Protein AF-A0A538MDY8-F1 (afdb_monomer_lite)

Radius of gyration: 23.24 Å; chains: 1; bounding box: 49×54×71 Å

Sequence (177 aa):
MPALTGRHRKPFPSECLQRSHRRSAGLGSPQTMGGEPVHRELTPHELHVLDLLAQGADGGTIAAKLGLTEKIVHADVQSIMQKLGVHSRLEAAAHHIRSDEDLGLRTALRQLSPRDREALLRWLLAGEEDREDIASQALKRREGRDALAEHIATLTTHPEQRERFTRILREIDDESP

Structure (mmCIF, N/CA/C/O backbone):
data_AF-A0A538MDY8-F1
#
_entry.id   AF-A0A538MDY8-F1
#
loop_
_atom_site.group_PDB
_atom_site.id
_atom_site.type_symbol
_atom_site.label_atom_id
_atom_site.label_alt_id
_atom_site.label_comp_id
_atom_site.label_asym_id
_atom_site.label_entity_id
_atom_site.label_seq_id
_atom_site.pdbx_PDB_ins_code
_atom_site.Cartn_x
_atom_site.Cartn_y
_atom_site.Cartn_z
_atom_site.occupancy
_atom_site.B_iso_or_equiv
_atom_site.auth_seq_id
_atom_site.auth_comp_id
_atom_site.auth_asym_id
_atom_site.auth_atom_id
_atom_site.pdbx_PDB_model_num
ATOM 1 N N . MET A 1 1 ? -7.453 29.944 39.277 1.00 33.47 1 MET A N 1
ATOM 2 C CA . MET A 1 1 ? -6.919 28.715 39.910 1.00 33.47 1 MET A CA 1
ATOM 3 C C . MET A 1 1 ? -8.104 27.991 40.552 1.00 33.47 1 MET A C 1
ATOM 5 O O . MET A 1 1 ? -8.944 28.691 41.097 1.00 33.47 1 MET A O 1
ATOM 9 N N . PRO A 1 2 ? -8.253 26.668 40.385 1.00 50.34 2 PRO A N 1
ATOM 10 C CA . PRO A 1 2 ? -9.052 26.030 39.322 1.00 50.34 2 PRO A CA 1
ATOM 11 C C . PRO A 1 2 ? -10.306 25.300 39.853 1.00 50.34 2 PRO A C 1
ATOM 13 O O . PRO A 1 2 ? -10.360 25.012 41.039 1.00 50.34 2 PRO A O 1
ATOM 16 N N . ALA A 1 3 ? -11.257 24.932 38.977 1.00 33.09 3 ALA A N 1
ATOM 17 C CA . ALA A 1 3 ? -11.963 23.637 39.044 1.00 33.09 3 ALA A CA 1
ATOM 18 C C . ALA A 1 3 ? -12.967 23.433 37.886 1.00 33.09 3 ALA A C 1
ATOM 20 O O . ALA A 1 3 ? -14.023 24.052 37.833 1.00 33.09 3 ALA A O 1
ATOM 21 N N . LEU A 1 4 ? -12.616 22.480 37.017 1.00 36.31 4 LEU A N 1
ATOM 22 C CA . LEU A 1 4 ? -13.476 21.383 36.551 1.00 36.31 4 LEU A CA 1
ATOM 23 C C . LEU A 1 4 ? -14.793 21.753 35.847 1.00 36.31 4 LEU A C 1
ATOM 25 O O . LEU A 1 4 ? -15.884 21.670 36.408 1.00 36.31 4 LEU A O 1
ATOM 29 N N . THR A 1 5 ? -14.696 21.998 34.541 1.00 43.19 5 THR A N 1
ATOM 30 C CA . THR A 1 5 ? -15.817 21.782 33.624 1.00 43.19 5 THR A CA 1
ATOM 31 C C . THR A 1 5 ? -16.163 20.294 33.588 1.00 43.19 5 THR A C 1
ATOM 33 O O . THR A 1 5 ? -15.455 19.462 33.019 1.00 43.19 5 THR A O 1
ATOM 36 N N . GLY A 1 6 ? -17.283 19.961 34.227 1.00 38.22 6 GLY A N 1
ATOM 37 C CA . GLY A 1 6 ? -17.896 18.646 34.167 1.00 38.22 6 GLY A CA 1
ATOM 38 C C . GLY A 1 6 ? -18.268 18.290 32.733 1.00 38.22 6 GLY A C 1
ATOM 39 O O . GLY A 1 6 ? -19.143 18.907 32.128 1.00 38.22 6 GLY A O 1
ATOM 40 N N . ARG A 1 7 ? -17.635 17.247 32.196 1.00 44.28 7 ARG A N 1
ATOM 41 C CA . ARG A 1 7 ? -18.121 16.563 31.000 1.00 44.28 7 ARG A CA 1
ATOM 42 C C . ARG A 1 7 ? -18.873 15.316 31.440 1.00 44.28 7 ARG A C 1
ATOM 44 O O . ARG A 1 7 ? -18.346 14.213 31.496 1.00 44.28 7 ARG A O 1
ATOM 51 N N . HIS A 1 8 ? -20.129 15.538 31.797 1.00 45.41 8 HIS A N 1
ATOM 52 C CA . HIS A 1 8 ? -21.098 14.489 32.059 1.00 45.41 8 HIS A CA 1
ATOM 53 C C . HIS A 1 8 ? -21.450 13.811 30.723 1.00 45.41 8 HIS A C 1
ATOM 55 O O . HIS A 1 8 ? -22.174 14.376 29.902 1.00 45.41 8 HIS A O 1
ATOM 61 N N . ARG A 1 9 ? -20.928 12.605 30.471 1.00 43.97 9 ARG A N 1
ATOM 62 C CA . ARG A 1 9 ? -21.451 11.711 29.427 1.00 43.97 9 ARG A CA 1
ATOM 63 C C . ARG A 1 9 ? -21.821 10.369 30.051 1.00 43.97 9 ARG A C 1
ATOM 65 O O . ARG A 1 9 ? -20.968 9.529 30.281 1.00 43.97 9 ARG A O 1
ATOM 72 N N . LYS A 1 10 ? -23.119 10.311 30.363 1.00 38.19 10 LYS A N 1
ATOM 73 C CA . LYS A 1 10 ? -24.081 9.209 30.532 1.00 38.19 10 LYS A CA 1
ATOM 74 C C . LYS A 1 10 ? -23.543 7.787 30.807 1.00 38.19 10 LYS A C 1
ATOM 76 O O . LYS A 1 10 ? -22.660 7.325 30.092 1.00 38.19 10 LYS A O 1
ATOM 81 N N . PRO A 1 11 ? -24.164 7.044 31.746 1.00 38.31 11 PRO A N 1
ATOM 82 C CA . PRO A 1 11 ? -23.883 5.623 31.930 1.00 38.31 11 PRO A CA 1
ATOM 83 C C . PRO A 1 11 ? -24.252 4.861 30.650 1.00 38.31 11 PRO A C 1
ATOM 85 O O . PRO A 1 11 ? -25.361 5.009 30.134 1.00 38.31 11 PRO A O 1
ATOM 88 N N . PHE A 1 12 ? -23.309 4.085 30.113 1.00 33.44 12 PHE A N 1
ATOM 89 C CA . PHE A 1 12 ? -23.587 3.175 29.005 1.00 33.44 12 PHE A CA 1
ATOM 90 C C . PHE A 1 12 ? -24.539 2.071 29.493 1.00 33.44 12 PHE A C 1
ATOM 92 O O . PHE A 1 12 ? -24.282 1.485 30.548 1.00 33.44 12 PHE A O 1
ATOM 99 N N . PRO A 1 13 ? -25.637 1.795 28.769 1.00 41.75 13 PRO A N 1
ATOM 100 C CA . PRO A 1 13 ? -26.565 0.740 29.135 1.00 41.75 13 PRO A CA 1
ATOM 101 C C . PRO A 1 13 ? -25.887 -0.629 29.016 1.00 41.75 13 PRO A C 1
ATOM 103 O O . PRO A 1 13 ? -25.098 -0.893 28.111 1.00 41.75 13 PRO A O 1
ATOM 106 N N . SER A 1 14 ? -26.222 -1.489 29.969 1.00 41.28 14 SER A N 1
ATOM 107 C CA . SER A 1 14 ? -25.725 -2.838 30.251 1.00 41.28 14 SER A CA 1
ATOM 108 C C . SER A 1 14 ? -26.124 -3.908 29.222 1.00 41.28 14 SER A C 1
ATOM 110 O O . SER A 1 14 ? -26.197 -5.093 29.542 1.00 41.28 14 SER A O 1
ATOM 112 N N . GLU A 1 15 ? -26.336 -3.522 27.967 1.00 40.59 15 GLU A N 1
ATOM 113 C CA . GLU A 1 15 ? -26.609 -4.452 26.876 1.00 40.59 15 GLU A CA 1
ATOM 114 C C . GLU A 1 15 ? -25.278 -4.811 26.206 1.00 40.59 15 GLU A C 1
ATOM 116 O O . GLU A 1 15 ? -24.852 -4.232 25.207 1.00 40.59 15 GLU A O 1
ATOM 121 N N . CYS A 1 16 ? -24.557 -5.734 26.851 1.00 43.41 16 CYS A N 1
ATOM 122 C CA . CYS A 1 16 ? -23.407 -6.427 26.290 1.00 43.41 16 CYS A CA 1
ATOM 123 C C . CYS A 1 16 ? -23.832 -7.085 24.976 1.00 43.41 16 CYS A C 1
ATOM 125 O O . CYS A 1 16 ? -24.333 -8.206 24.998 1.00 43.41 16 CYS A O 1
ATOM 127 N N . LEU A 1 17 ? -23.655 -6.373 23.858 1.00 47.94 17 LEU A N 1
ATOM 128 C CA . LEU A 1 17 ? -24.015 -6.825 22.522 1.00 47.94 17 LEU A CA 1
ATOM 129 C C . LEU A 1 17 ? -23.367 -8.186 22.262 1.00 47.94 17 LEU A C 1
ATOM 131 O O . LEU A 1 17 ? -22.178 -8.312 21.964 1.00 47.94 17 LEU A O 1
ATOM 135 N N . GLN A 1 18 ? -24.192 -9.219 22.409 1.00 52.25 18 GLN A N 1
ATOM 136 C CA . GLN A 1 18 ? -23.969 -10.548 21.894 1.00 52.25 18 GLN A CA 1
ATOM 137 C C . GLN A 1 18 ? -23.584 -10.447 20.417 1.00 52.25 18 GLN A C 1
ATOM 139 O O . GLN A 1 18 ? -24.455 -10.239 19.574 1.00 52.25 18 GLN A O 1
ATOM 144 N N . ARG A 1 19 ? -22.309 -10.680 20.082 1.00 47.53 19 ARG A N 1
ATOM 145 C CA . ARG A 1 19 ? -21.957 -11.406 18.853 1.00 47.53 19 ARG A CA 1
ATOM 146 C C . ARG A 1 19 ? -20.498 -11.846 18.787 1.00 47.53 19 ARG A C 1
ATOM 148 O O . ARG A 1 19 ? -19.594 -11.088 18.476 1.00 47.53 19 ARG A O 1
ATOM 155 N N . SER A 1 20 ? -20.336 -13.148 19.010 1.00 42.22 20 SER A N 1
ATOM 156 C CA . SER A 1 20 ? -19.559 -14.045 18.152 1.00 42.22 20 SER A CA 1
ATOM 157 C C . SER A 1 20 ? -18.132 -13.620 17.804 1.00 42.22 20 SER A C 1
ATOM 159 O O . SER A 1 20 ? -17.771 -13.563 16.631 1.00 42.22 20 SER A O 1
ATOM 161 N N . HIS A 1 21 ? -17.266 -13.520 18.813 1.00 43.84 21 HIS A N 1
ATOM 162 C CA . HIS A 1 21 ? -15.885 -13.956 18.622 1.00 43.84 21 HIS A CA 1
ATOM 163 C C . HIS A 1 21 ? -15.931 -15.442 18.242 1.00 43.84 21 HIS A C 1
ATOM 165 O O . HIS A 1 21 ? -15.981 -16.319 19.110 1.00 43.84 21 HIS A O 1
ATOM 171 N N . ARG A 1 22 ? -15.998 -15.744 16.937 1.00 48.53 22 ARG A N 1
ATOM 172 C CA . ARG A 1 22 ? -15.661 -17.079 16.448 1.00 48.53 22 ARG A CA 1
ATOM 173 C C . ARG A 1 22 ? -14.237 -17.341 16.916 1.00 48.53 22 ARG A C 1
ATOM 175 O O . ARG A 1 22 ? -13.272 -16.793 16.402 1.00 48.53 22 ARG A O 1
ATOM 182 N N . ARG A 1 23 ? -14.167 -18.159 17.956 1.00 50.44 23 ARG A N 1
ATOM 183 C CA . ARG A 1 23 ? -12.999 -18.865 18.442 1.00 50.44 23 ARG A CA 1
ATOM 184 C C . ARG A 1 23 ? -12.461 -19.702 17.284 1.00 50.44 23 ARG A C 1
ATOM 186 O O . ARG A 1 23 ? -12.903 -20.829 17.093 1.00 50.44 23 ARG A O 1
ATOM 193 N N . SER A 1 24 ? -11.536 -19.151 16.512 1.00 48.72 24 SER A N 1
ATOM 194 C CA . SER A 1 24 ? -10.657 -19.955 15.669 1.00 48.72 24 SER A CA 1
ATOM 195 C C . SER A 1 24 ? -9.493 -20.392 16.546 1.00 48.72 24 SER A C 1
ATOM 197 O O . SER A 1 24 ? -8.469 -19.727 16.648 1.00 48.72 24 SER A O 1
ATOM 199 N N . ALA A 1 25 ? -9.718 -21.482 17.273 1.00 44.03 25 ALA A N 1
ATOM 200 C CA . ALA A 1 25 ? -8.635 -22.303 17.768 1.00 44.03 25 ALA A CA 1
ATOM 201 C C . ALA A 1 25 ? -8.037 -23.067 16.579 1.00 44.03 25 ALA A C 1
ATOM 203 O O . ALA A 1 25 ? -8.795 -23.646 15.802 1.00 44.03 25 ALA A O 1
ATOM 204 N N . GLY A 1 26 ? -6.707 -23.135 16.503 1.00 38.19 26 GLY A N 1
ATOM 205 C CA . GLY A 1 26 ? -6.039 -24.297 15.923 1.00 38.19 26 GLY A CA 1
ATOM 206 C C . GLY A 1 26 ? -4.862 -24.020 14.990 1.00 38.19 26 GLY A C 1
ATOM 207 O O . GLY A 1 26 ? -5.067 -23.822 13.804 1.00 38.19 26 GLY A O 1
ATOM 208 N N . LEU A 1 27 ? -3.659 -24.212 15.547 1.00 41.41 27 LEU A N 1
ATOM 209 C CA . LEU A 1 27 ? -2.512 -24.903 14.929 1.00 41.41 27 LEU A CA 1
ATOM 210 C C . LEU A 1 27 ? -1.608 -24.120 13.949 1.00 41.41 27 LEU A C 1
ATOM 212 O O . LEU A 1 27 ? -1.787 -24.150 12.744 1.00 41.41 27 LEU A O 1
ATOM 216 N N . GLY A 1 28 ? -0.553 -23.531 14.525 1.00 39.47 28 GLY A N 1
ATOM 217 C CA . GLY A 1 28 ? 0.858 -23.819 14.219 1.00 39.47 28 GLY A CA 1
ATOM 218 C C . GLY A 1 28 ? 1.395 -23.670 12.793 1.00 39.47 28 GLY A C 1
ATOM 219 O O . GLY A 1 28 ? 1.125 -24.508 11.943 1.00 39.47 28 GLY A O 1
ATOM 220 N N . SER A 1 29 ? 2.349 -22.745 12.627 1.00 35.59 29 SER A N 1
ATOM 221 C CA . SER A 1 29 ? 3.682 -22.999 12.040 1.00 35.59 29 SER A CA 1
ATOM 222 C C . SER A 1 29 ? 4.580 -21.755 12.172 1.00 35.59 29 SER A C 1
ATOM 224 O O . SER A 1 29 ? 4.088 -20.647 11.984 1.00 35.59 29 SER A O 1
ATOM 226 N N . PRO A 1 30 ? 5.883 -21.890 12.493 1.00 55.00 30 PRO A N 1
ATOM 227 C CA . PRO A 1 30 ? 6.818 -20.771 12.516 1.00 55.00 30 PRO A CA 1
ATOM 228 C C . PRO A 1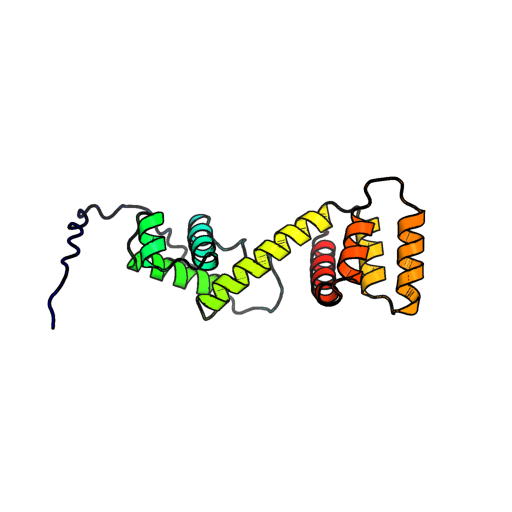 30 ? 7.567 -20.702 11.182 1.00 55.00 30 PRO A C 1
ATOM 230 O O . PRO A 1 30 ? 8.688 -21.191 11.129 1.00 55.00 30 PRO A O 1
ATOM 233 N N . GLN A 1 31 ? 6.981 -20.210 10.083 1.00 38.47 31 GLN A N 1
ATOM 234 C CA . GLN A 1 31 ? 7.664 -20.303 8.781 1.00 38.47 31 GLN A CA 1
ATOM 235 C C . GLN A 1 31 ? 7.435 -19.111 7.836 1.00 38.47 31 GLN A C 1
ATOM 237 O O . GLN A 1 31 ? 6.338 -18.886 7.348 1.00 38.47 31 GLN A O 1
ATOM 242 N N . THR A 1 32 ? 8.571 -18.466 7.535 1.00 32.53 32 THR A N 1
ATOM 243 C CA . THR A 1 32 ? 9.014 -18.023 6.200 1.00 32.53 32 THR A CA 1
ATOM 244 C C . THR A 1 32 ? 8.704 -16.588 5.764 1.00 32.53 32 THR A C 1
ATOM 246 O O . THR A 1 32 ? 7.582 -16.207 5.464 1.00 32.53 32 THR A O 1
ATOM 249 N N . MET A 1 33 ? 9.793 -15.817 5.642 1.00 42.28 33 MET A N 1
ATOM 250 C CA . MET A 1 33 ? 9.921 -14.634 4.790 1.00 42.28 33 MET A CA 1
ATOM 251 C C . MET A 1 33 ? 9.425 -14.940 3.368 1.00 42.28 33 MET A C 1
ATOM 253 O O . MET A 1 33 ? 10.120 -15.603 2.603 1.00 42.28 33 MET A O 1
ATOM 257 N N . GLY A 1 34 ? 8.258 -14.425 3.004 1.00 35.47 34 GLY A N 1
ATOM 258 C CA . GLY A 1 34 ? 7.735 -14.443 1.640 1.00 35.47 34 GLY A CA 1
ATOM 259 C C . GLY A 1 34 ? 6.457 -13.618 1.600 1.00 35.47 34 GLY A C 1
ATOM 260 O O . GLY A 1 34 ? 5.550 -13.871 2.383 1.00 35.47 34 GLY A O 1
ATOM 261 N N . GLY A 1 35 ? 6.428 -12.572 0.775 1.00 39.31 35 GLY A N 1
ATOM 262 C CA . GLY A 1 35 ? 5.306 -11.641 0.675 1.00 39.31 35 GLY A CA 1
ATOM 263 C C . GLY A 1 35 ? 4.053 -12.319 0.132 1.00 39.31 35 GLY A C 1
ATOM 264 O O . GLY A 1 35 ? 3.865 -12.397 -1.074 1.00 39.31 35 GLY A O 1
ATOM 265 N N . GLU A 1 36 ? 3.192 -12.793 1.025 1.00 46.03 36 GLU A N 1
ATOM 266 C CA . GLU A 1 36 ? 1.825 -13.194 0.696 1.00 46.03 36 GLU A CA 1
ATOM 267 C C . GLU A 1 36 ? 0.896 -11.977 0.894 1.00 46.03 36 GLU A C 1
ATOM 269 O O . GLU A 1 36 ? 1.185 -11.133 1.749 1.00 46.03 36 GLU A O 1
ATOM 274 N N . PRO A 1 37 ? -0.198 -11.801 0.120 1.00 51.19 37 PRO A N 1
ATOM 275 C CA . PRO A 1 37 ? -1.070 -10.637 0.253 1.00 51.19 37 PRO A CA 1
ATOM 276 C C . PRO A 1 37 ? -1.680 -10.564 1.659 1.00 51.19 37 PRO A C 1
ATOM 278 O O . PRO A 1 37 ? -2.668 -11.227 1.982 1.00 51.19 37 PRO A O 1
ATOM 281 N N . VAL A 1 38 ? -1.096 -9.675 2.461 1.00 53.91 38 VAL A N 1
ATOM 282 C CA . VAL A 1 38 ? -1.246 -9.504 3.916 1.00 53.91 38 VAL A CA 1
ATOM 283 C C . VAL A 1 38 ? -2.688 -9.216 4.384 1.00 53.91 38 VAL A C 1
ATOM 285 O O . VAL A 1 38 ? -3.007 -9.246 5.571 1.00 53.91 38 VAL A O 1
ATOM 288 N N . HIS A 1 39 ? -3.618 -8.996 3.456 1.00 53.47 39 HIS A N 1
ATOM 289 C CA . HIS A 1 39 ? -5.032 -8.779 3.759 1.00 53.47 39 HIS A CA 1
ATOM 290 C C . HIS A 1 39 ? -5.876 -10.060 3.823 1.00 53.47 39 HIS A C 1
ATOM 292 O O . HIS A 1 39 ? -7.011 -9.989 4.290 1.00 53.47 39 HIS A O 1
ATOM 298 N N . ARG A 1 40 ? -5.379 -11.225 3.374 1.00 52.84 40 ARG A N 1
ATOM 299 C CA . ARG A 1 40 ? -6.198 -12.456 3.327 1.00 52.84 40 ARG A CA 1
ATOM 300 C C . ARG A 1 40 ? -6.511 -13.065 4.699 1.00 52.84 40 ARG A C 1
ATOM 302 O O . ARG A 1 40 ? -7.469 -13.825 4.803 1.00 52.84 40 ARG A O 1
ATOM 309 N N . GLU A 1 41 ? -5.771 -12.704 5.745 1.00 63.34 41 GLU A N 1
ATOM 310 C CA . GLU A 1 41 ? -5.955 -13.255 7.100 1.00 63.34 41 GLU A CA 1
ATOM 311 C C . GLU A 1 41 ? -6.783 -12.355 8.038 1.00 63.34 41 GLU A C 1
ATOM 313 O O . GLU A 1 41 ? -7.201 -12.772 9.130 1.00 63.34 41 GLU A O 1
ATOM 318 N N . LEU A 1 42 ? -7.054 -11.115 7.617 1.00 77.00 42 LEU A N 1
ATOM 319 C CA . LEU A 1 42 ? -7.851 -10.164 8.382 1.00 77.00 42 LEU A CA 1
ATOM 320 C C . LEU A 1 42 ? -9.333 -10.297 8.033 1.00 77.00 42 LEU A C 1
ATOM 322 O O . LEU A 1 42 ? -9.746 -10.314 6.875 1.00 77.00 42 LEU A O 1
ATOM 326 N N . THR A 1 43 ? -10.163 -10.364 9.065 1.00 82.50 43 THR A N 1
ATOM 327 C CA . THR A 1 43 ? -11.614 -10.311 8.918 1.00 82.50 43 THR A CA 1
ATOM 328 C C . THR A 1 43 ? -12.059 -8.909 8.479 1.00 82.50 43 THR A C 1
ATOM 330 O O . THR A 1 43 ? -11.371 -7.923 8.752 1.00 82.50 43 THR A O 1
ATOM 333 N N . PRO A 1 44 ? -13.249 -8.766 7.864 1.00 79.06 44 PRO A N 1
ATOM 334 C CA . PRO A 1 44 ? -13.771 -7.457 7.457 1.00 79.06 44 PRO A CA 1
ATOM 335 C C . PRO A 1 44 ? -13.859 -6.445 8.608 1.00 79.06 44 PRO A C 1
ATOM 337 O O . PRO A 1 44 ? -13.698 -5.247 8.399 1.00 79.06 44 PRO A O 1
ATOM 340 N N . HIS A 1 45 ? -14.104 -6.927 9.831 1.00 81.19 45 HIS A N 1
ATOM 341 C CA . HIS A 1 45 ? -14.131 -6.091 11.029 1.00 81.19 45 HIS A CA 1
ATOM 342 C C . HIS A 1 45 ? -12.730 -5.592 11.409 1.00 81.19 45 HIS A C 1
ATOM 344 O O . HIS A 1 45 ? -12.538 -4.405 11.657 1.00 81.19 45 HIS A O 1
ATOM 350 N N . GLU A 1 46 ? -11.743 -6.488 11.398 1.00 84.56 46 GLU A N 1
ATOM 351 C CA . GLU A 1 46 ? -10.344 -6.158 11.675 1.00 84.56 46 GLU A CA 1
ATOM 352 C C . GLU A 1 46 ? -9.774 -5.165 10.653 1.00 84.56 46 GLU A C 1
ATOM 354 O O . GLU A 1 46 ? -9.067 -4.236 11.036 1.00 84.56 46 GLU A O 1
ATOM 359 N N . LEU A 1 47 ? -10.137 -5.298 9.372 1.00 84.81 47 LEU A N 1
ATOM 360 C CA . LEU A 1 47 ? -9.784 -4.320 8.339 1.00 84.81 47 LEU A CA 1
ATOM 361 C C . LEU A 1 47 ? -10.378 -2.938 8.630 1.00 84.81 47 LEU A C 1
ATOM 363 O O . LEU A 1 47 ? -9.683 -1.940 8.485 1.00 84.81 47 LEU A O 1
ATOM 367 N N . HIS A 1 48 ? -11.626 -2.868 9.097 1.00 86.81 48 HIS A N 1
ATOM 368 C CA . HIS A 1 48 ? -12.267 -1.601 9.460 1.00 86.81 48 HIS A CA 1
ATOM 369 C C . HIS A 1 48 ? -11.568 -0.910 10.639 1.00 86.81 48 HIS A C 1
ATOM 371 O O . HIS A 1 48 ? -11.402 0.309 10.653 1.00 86.81 48 HIS A O 1
ATOM 377 N N . VAL A 1 49 ? -11.147 -1.690 11.640 1.00 88.62 49 VAL A N 1
ATOM 378 C CA . VAL A 1 49 ? -10.345 -1.182 12.761 1.00 88.62 49 VAL A CA 1
ATOM 379 C C . VAL A 1 49 ? -8.990 -0.683 12.255 1.00 88.62 49 VAL A C 1
ATOM 381 O O . VAL A 1 49 ? -8.565 0.406 12.635 1.00 88.62 49 VAL A O 1
ATOM 384 N N . LEU A 1 50 ? -8.330 -1.443 11.380 1.00 88.00 50 LEU A N 1
ATOM 385 C CA . LEU A 1 50 ? -7.027 -1.100 10.812 1.00 88.00 50 LEU A CA 1
ATOM 386 C C . LEU A 1 50 ? -7.065 0.163 9.935 1.00 88.00 50 LEU A C 1
ATOM 388 O O . LEU A 1 50 ? -6.173 0.999 10.053 1.00 88.00 50 LEU A O 1
ATOM 392 N N . ASP A 1 51 ? -8.113 0.342 9.133 1.00 88.81 51 ASP A N 1
ATOM 393 C CA . ASP A 1 51 ? -8.356 1.547 8.330 1.00 88.81 51 ASP A CA 1
ATOM 394 C C . ASP A 1 51 ? -8.478 2.796 9.221 1.00 88.81 51 ASP A C 1
ATOM 396 O O . ASP A 1 51 ? -7.784 3.798 9.032 1.00 88.81 51 ASP A O 1
ATOM 400 N N . LEU A 1 52 ? -9.272 2.714 10.294 1.00 88.62 52 LEU A N 1
ATOM 401 C CA . LEU A 1 52 ? -9.391 3.814 11.251 1.00 88.62 52 LEU A CA 1
ATOM 402 C C . LEU A 1 52 ? -8.073 4.093 11.992 1.00 88.62 52 LEU A C 1
ATOM 404 O O . LEU A 1 52 ? -7.765 5.253 12.277 1.00 88.62 52 LEU A O 1
ATOM 408 N N . LEU A 1 53 ? -7.280 3.059 12.292 1.00 88.12 53 LEU A N 1
ATOM 409 C CA . LEU A 1 53 ? -5.943 3.227 12.868 1.00 88.12 53 LEU A CA 1
ATOM 41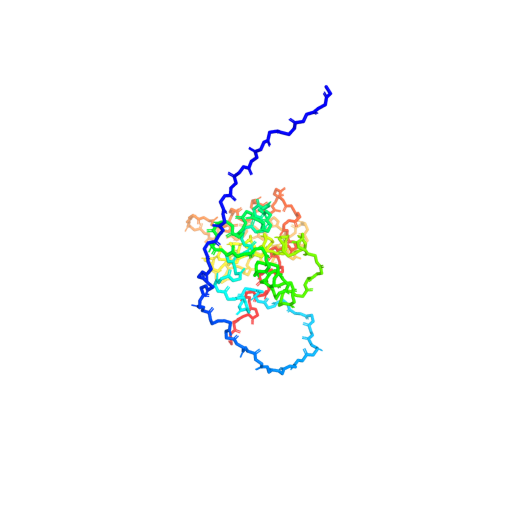0 C C . LEU A 1 53 ? -4.991 3.933 11.897 1.00 88.12 53 LEU A C 1
ATOM 412 O O . LEU A 1 53 ? -4.235 4.801 12.336 1.00 88.12 53 LEU A O 1
ATOM 416 N N . ALA A 1 54 ? -5.043 3.596 10.606 1.00 87.62 54 ALA A N 1
ATOM 417 C CA . ALA A 1 54 ? -4.248 4.232 9.558 1.00 87.62 54 ALA A CA 1
ATOM 418 C C . ALA A 1 54 ? -4.624 5.707 9.352 1.00 87.62 54 ALA A C 1
ATOM 420 O O . ALA A 1 54 ? -3.752 6.538 9.115 1.00 87.62 54 ALA A O 1
ATOM 421 N N . GLN A 1 55 ? -5.894 6.060 9.566 1.00 86.62 55 GLN A N 1
ATOM 422 C CA . GLN A 1 55 ? -6.371 7.449 9.603 1.00 86.62 55 GLN A CA 1
ATOM 423 C C . GLN A 1 55 ? -5.953 8.215 10.875 1.00 86.62 55 GLN A C 1
ATOM 425 O O . GLN A 1 55 ? -6.300 9.385 11.035 1.00 86.62 55 GLN A O 1
ATOM 430 N N . GLY A 1 56 ? -5.243 7.573 11.809 1.00 86.88 56 GLY A N 1
ATOM 431 C CA . GLY A 1 56 ? -4.795 8.186 13.059 1.00 86.88 56 GLY A CA 1
ATOM 432 C C . GLY A 1 56 ? -5.857 8.228 14.161 1.00 86.88 56 GLY A C 1
ATOM 433 O O . GLY A 1 56 ? -5.663 8.922 15.156 1.00 86.88 56 GLY A O 1
ATOM 434 N N . ALA A 1 57 ? -6.967 7.492 14.037 1.00 86.44 57 ALA A N 1
ATOM 435 C CA . ALA A 1 57 ? -7.985 7.453 15.082 1.00 86.44 57 ALA A CA 1
ATOM 436 C C . ALA A 1 57 ? -7.496 6.686 16.323 1.00 86.44 57 ALA A C 1
ATOM 438 O O . ALA A 1 57 ? -6.890 5.619 16.224 1.00 86.44 57 ALA A O 1
ATOM 439 N N . ASP A 1 58 ? -7.796 7.212 17.509 1.00 85.56 58 ASP A N 1
ATOM 440 C CA . ASP A 1 58 ? -7.505 6.550 18.783 1.00 85.56 58 ASP A CA 1
ATOM 441 C C . ASP A 1 58 ? -8.521 5.468 19.142 1.00 85.56 58 ASP A C 1
ATOM 443 O O . ASP A 1 58 ? -9.654 5.481 18.663 1.00 85.56 58 ASP A O 1
ATOM 447 N N . GLY A 1 59 ? -8.143 4.565 20.055 1.00 80.75 59 GLY A N 1
ATOM 448 C CA . GLY A 1 59 ? -8.987 3.447 20.491 1.00 80.75 59 GLY A CA 1
ATOM 449 C C . GLY A 1 59 ? -10.385 3.874 20.953 1.00 80.75 59 GLY A C 1
ATOM 450 O O . GLY A 1 59 ? -11.366 3.244 20.568 1.00 80.75 59 GLY A O 1
ATOM 451 N N . GLY A 1 60 ? -10.496 4.991 21.679 1.00 83.94 60 GLY A N 1
ATOM 452 C CA . GLY A 1 60 ? -11.783 5.577 22.074 1.00 83.94 60 GLY A CA 1
ATOM 453 C C . GLY A 1 60 ? -12.608 6.119 20.902 1.00 83.94 60 GLY A C 1
ATOM 454 O O . GLY A 1 60 ? -13.828 5.959 20.874 1.00 83.94 60 GLY A O 1
ATOM 455 N N . THR A 1 61 ? -11.960 6.708 19.895 1.00 86.94 61 THR A N 1
ATOM 456 C CA . THR A 1 61 ? -12.625 7.193 18.674 1.00 86.94 61 THR A CA 1
ATOM 457 C C . THR A 1 61 ? -13.099 6.028 17.808 1.00 86.94 61 THR A C 1
ATOM 459 O O . THR A 1 61 ? -14.213 6.061 17.291 1.00 86.94 61 THR A O 1
ATOM 462 N N . ILE A 1 62 ? -12.285 4.980 17.687 1.00 87.12 62 ILE A N 1
ATOM 463 C CA . ILE A 1 62 ? -12.626 3.742 16.978 1.00 87.12 62 ILE A CA 1
ATOM 464 C C . ILE A 1 62 ? -13.801 3.048 17.671 1.00 87.12 62 ILE A C 1
ATOM 466 O O . ILE A 1 62 ? -14.783 2.704 17.019 1.00 87.12 62 ILE A O 1
ATOM 470 N N . ALA A 1 63 ? -13.745 2.929 18.999 1.00 86.31 63 ALA A N 1
ATOM 471 C CA . ALA A 1 63 ? -14.815 2.374 19.820 1.00 86.31 63 ALA A CA 1
ATOM 472 C C . ALA A 1 63 ? -16.132 3.137 19.609 1.00 86.31 63 ALA A C 1
ATOM 474 O O . ALA A 1 63 ? -17.166 2.530 19.338 1.00 86.31 63 ALA A O 1
ATOM 475 N N . ALA A 1 64 ? -16.086 4.472 19.630 1.00 86.81 64 ALA A N 1
ATOM 476 C CA . ALA A 1 64 ? -17.257 5.308 19.382 1.00 86.81 64 ALA A CA 1
ATOM 477 C C . ALA A 1 64 ? -17.812 5.166 17.952 1.00 86.81 64 ALA A C 1
ATOM 479 O O . ALA A 1 64 ? -19.029 5.148 17.782 1.00 86.81 64 ALA A O 1
ATOM 480 N N . LYS A 1 65 ? -16.945 5.057 16.934 1.00 85.00 65 LYS A N 1
ATOM 481 C CA . LYS A 1 65 ? -17.351 4.888 15.527 1.00 85.00 65 LYS A CA 1
ATOM 482 C C . LYS A 1 65 ? -17.968 3.514 15.250 1.00 85.00 65 LYS A C 1
ATOM 484 O O . LYS A 1 65 ? -18.920 3.432 14.483 1.00 85.00 65 LYS A O 1
ATOM 489 N N . LEU A 1 66 ? -17.441 2.459 15.869 1.00 84.25 66 LEU A N 1
ATOM 490 C CA . LEU A 1 66 ? -17.887 1.077 15.660 1.00 84.25 66 LEU A CA 1
ATOM 491 C C . LEU A 1 66 ? -18.971 0.626 16.655 1.00 84.25 66 LEU A C 1
ATOM 493 O O . LEU A 1 66 ? -19.496 -0.475 16.528 1.00 84.25 66 LEU A O 1
ATOM 497 N N . GLY A 1 67 ? -19.319 1.459 17.643 1.00 83.06 67 GLY A N 1
ATOM 498 C CA . GLY A 1 67 ? -20.275 1.100 18.697 1.00 83.06 67 GLY A CA 1
ATOM 499 C C . GLY A 1 67 ? -19.737 0.045 19.671 1.00 83.06 67 GLY A C 1
ATOM 500 O O . GLY A 1 67 ? -20.507 -0.734 20.228 1.00 83.06 67 GLY A O 1
ATOM 501 N N . LEU A 1 68 ? -18.417 0.001 19.860 1.00 84.81 68 LEU A N 1
ATOM 502 C CA . LEU A 1 68 ? -17.710 -0.967 20.699 1.00 84.81 68 LEU A CA 1
ATOM 503 C C . LEU A 1 68 ? -17.155 -0.312 21.965 1.00 84.81 68 LEU A C 1
ATOM 505 O O . LEU A 1 68 ? -17.202 0.903 22.143 1.00 84.81 68 LEU A O 1
ATOM 509 N N . THR A 1 69 ? -16.602 -1.129 22.860 1.00 85.44 69 THR A N 1
ATOM 510 C CA . THR A 1 69 ? -15.829 -0.637 24.009 1.00 85.44 69 THR A CA 1
ATOM 511 C C . THR A 1 69 ? -14.343 -0.583 23.668 1.00 85.44 69 THR A C 1
ATOM 513 O O . THR A 1 69 ? -13.853 -1.391 22.879 1.00 85.44 69 THR A O 1
ATOM 516 N N . GLU A 1 70 ? -13.595 0.316 24.312 1.00 85.69 70 GLU A N 1
ATOM 517 C CA . GLU A 1 70 ? -12.136 0.429 24.133 1.00 85.69 70 GLU A CA 1
ATOM 518 C C . GLU A 1 70 ? -11.408 -0.895 24.398 1.00 85.69 70 GLU A C 1
ATOM 520 O O . GLU A 1 70 ? -10.432 -1.219 23.727 1.00 85.69 70 GLU A O 1
ATOM 525 N N . LYS A 1 71 ? -11.924 -1.700 25.335 1.00 84.00 71 LYS A N 1
ATOM 526 C CA . LYS A 1 71 ? -11.402 -3.035 25.642 1.00 84.00 71 LYS A CA 1
ATOM 527 C C . LYS A 1 71 ? -11.492 -3.985 24.444 1.00 84.00 71 LYS A C 1
ATOM 529 O O . LYS A 1 71 ? -10.554 -4.742 24.211 1.00 84.00 71 LYS A O 1
ATOM 534 N N . ILE A 1 72 ? -12.609 -3.956 23.714 1.00 85.62 72 ILE A N 1
ATOM 535 C CA . ILE A 1 72 ? -12.806 -4.784 22.515 1.00 85.62 72 ILE A CA 1
ATOM 536 C C . ILE A 1 72 ? -11.860 -4.306 21.418 1.00 85.62 72 ILE A C 1
ATOM 538 O O . ILE A 1 72 ? -11.101 -5.112 20.894 1.00 85.62 72 ILE A O 1
ATOM 542 N N . VAL A 1 73 ? -11.807 -2.992 21.173 1.00 86.69 73 VAL A N 1
ATOM 543 C CA . VAL A 1 73 ? -10.895 -2.413 20.177 1.00 86.69 73 VAL A CA 1
ATOM 544 C C . VAL A 1 73 ? -9.449 -2.801 20.470 1.00 86.69 73 VAL A C 1
ATOM 546 O O . VAL A 1 73 ? -8.749 -3.237 19.569 1.00 86.69 73 VAL A O 1
ATOM 549 N N . HIS A 1 74 ? -8.995 -2.723 21.723 1.00 86.25 74 HIS A N 1
ATOM 550 C CA . HIS A 1 74 ? -7.638 -3.134 22.089 1.00 86.25 74 HIS A CA 1
ATOM 551 C C . HIS A 1 74 ? -7.363 -4.619 21.786 1.00 86.25 74 HIS A C 1
ATOM 553 O O . HIS A 1 74 ? -6.276 -4.961 21.322 1.00 86.25 74 HIS A O 1
ATOM 559 N N . ALA A 1 75 ? -8.339 -5.502 22.021 1.00 86.56 75 ALA A N 1
ATOM 560 C CA . ALA A 1 75 ? -8.224 -6.920 21.685 1.00 86.56 75 ALA A CA 1
ATOM 561 C C . ALA A 1 75 ? -8.198 -7.161 20.162 1.00 86.56 75 ALA A C 1
ATOM 563 O O . ALA A 1 75 ? -7.407 -7.983 19.691 1.00 86.56 75 ALA A O 1
ATOM 564 N N . ASP A 1 76 ? -9.003 -6.418 19.395 1.00 85.56 76 ASP A N 1
ATOM 565 C CA . ASP A 1 76 ? -8.967 -6.434 17.929 1.00 85.56 76 ASP A CA 1
ATOM 566 C C . ASP A 1 76 ? -7.605 -5.943 17.414 1.00 85.56 76 ASP A C 1
ATOM 568 O O . ASP A 1 76 ? -6.970 -6.644 16.634 1.00 85.56 76 ASP A O 1
ATOM 572 N N . VAL A 1 77 ? -7.085 -4.809 17.909 1.00 87.06 77 VAL A N 1
ATOM 573 C CA . VAL A 1 77 ? -5.752 -4.293 17.531 1.00 87.06 77 VAL A CA 1
ATOM 574 C C . VAL A 1 77 ? -4.659 -5.311 17.837 1.00 87.06 77 VAL A C 1
ATOM 576 O O . VAL A 1 77 ? -3.772 -5.527 17.019 1.00 87.06 77 VAL A O 1
ATOM 579 N N . GLN A 1 78 ? -4.718 -5.973 18.991 1.00 86.38 78 GLN A N 1
ATOM 580 C CA . GLN A 1 78 ? -3.738 -6.994 19.349 1.00 86.38 78 GLN A CA 1
ATOM 581 C C . GLN A 1 78 ? -3.804 -8.218 18.425 1.00 86.38 78 GLN A C 1
ATOM 583 O O . GLN A 1 78 ? -2.759 -8.749 18.050 1.00 86.38 78 GLN A O 1
ATOM 588 N N . SER A 1 79 ? -5.007 -8.645 18.039 1.00 85.56 79 SER A N 1
ATOM 589 C CA . SER A 1 79 ? -5.197 -9.742 17.081 1.00 85.56 79 SER A CA 1
ATOM 590 C C . SER A 1 79 ? -4.699 -9.352 15.689 1.00 85.56 79 SER A C 1
ATOM 592 O O . SER A 1 79 ? -3.991 -10.129 15.056 1.00 85.56 79 SER A O 1
ATOM 594 N N . ILE A 1 80 ? -4.981 -8.120 15.254 1.00 87.19 80 ILE A N 1
ATOM 595 C CA . ILE A 1 80 ? -4.477 -7.550 14.000 1.00 87.19 80 ILE A CA 1
ATOM 596 C C . ILE A 1 80 ? -2.949 -7.531 13.998 1.00 87.19 80 ILE A C 1
ATOM 598 O O . ILE A 1 80 ? -2.344 -8.025 13.056 1.00 87.19 80 ILE A O 1
ATOM 602 N N . MET A 1 81 ? -2.314 -7.016 15.054 1.00 86.62 81 MET A N 1
ATOM 603 C CA . MET A 1 81 ? -0.851 -6.964 15.146 1.00 86.62 81 MET A CA 1
ATOM 604 C C . MET A 1 81 ? -0.220 -8.360 15.092 1.00 86.62 81 MET A C 1
ATOM 606 O O . MET A 1 81 ? 0.780 -8.543 14.407 1.00 86.62 81 MET A O 1
ATOM 610 N N . GLN A 1 82 ? -0.828 -9.355 15.750 1.00 84.38 82 GLN A N 1
ATOM 611 C CA . GLN A 1 82 ? -0.363 -10.745 15.688 1.00 84.38 82 GLN A CA 1
ATOM 612 C C . GLN A 1 82 ? -0.487 -11.341 14.285 1.00 84.38 82 GLN A C 1
ATOM 614 O O . GLN A 1 82 ? 0.453 -11.976 13.821 1.00 84.38 82 GLN A O 1
ATOM 619 N N . LYS A 1 83 ? -1.616 -11.115 13.605 1.00 84.56 83 LYS A N 1
ATOM 620 C CA . LYS A 1 83 ? -1.841 -11.595 12.234 1.00 84.56 83 LYS A CA 1
ATOM 621 C C . LYS A 1 83 ? -0.931 -10.912 11.217 1.00 84.56 83 LYS A C 1
ATOM 623 O O . LYS A 1 83 ? -0.437 -11.554 10.308 1.00 84.56 83 LYS A O 1
ATOM 628 N N . LEU A 1 84 ? -0.685 -9.616 11.392 1.00 82.94 84 LEU A N 1
ATOM 629 C CA . LEU A 1 84 ? 0.226 -8.840 10.551 1.00 82.94 84 LEU A CA 1
ATOM 630 C C . LEU A 1 84 ? 1.709 -9.081 10.886 1.00 82.94 84 LEU A C 1
ATOM 632 O O . LEU A 1 84 ? 2.574 -8.602 10.160 1.00 82.94 84 LEU A O 1
ATOM 636 N N . GLY A 1 85 ? 2.018 -9.756 11.999 1.00 82.94 85 GLY A N 1
ATOM 637 C CA . GLY A 1 85 ? 3.391 -9.964 12.466 1.00 82.94 85 GLY A CA 1
ATOM 638 C C . GLY A 1 85 ? 4.117 -8.682 12.897 1.00 82.94 85 GLY A C 1
ATOM 639 O O . GLY A 1 85 ? 5.344 -8.648 12.891 1.00 82.94 85 GLY A O 1
ATOM 640 N N . VAL A 1 86 ? 3.387 -7.623 13.256 1.00 86.56 86 VAL A N 1
ATOM 641 C CA . VAL A 1 86 ? 3.951 -6.317 13.644 1.00 86.56 86 VAL A CA 1
ATOM 642 C C . VAL A 1 86 ? 3.909 -6.112 15.156 1.00 86.56 86 VAL A C 1
ATOM 644 O O . VAL A 1 86 ? 3.055 -6.658 15.856 1.00 86.56 86 VAL A O 1
ATOM 647 N N . HIS A 1 87 ? 4.816 -5.285 15.675 1.00 82.44 87 HIS A N 1
ATOM 648 C CA . HIS A 1 87 ? 4.982 -5.096 17.120 1.00 82.44 87 HIS A CA 1
ATOM 649 C C . HIS A 1 87 ? 4.407 -3.778 17.644 1.00 82.44 87 HIS A C 1
ATOM 651 O O . HIS A 1 87 ? 4.281 -3.597 18.856 1.00 82.44 87 HIS A O 1
ATOM 657 N N . SER A 1 88 ? 4.023 -2.870 16.748 1.00 85.31 88 SER A N 1
ATOM 658 C CA . SER A 1 88 ? 3.475 -1.568 17.103 1.00 85.31 88 SER A CA 1
ATOM 659 C C . SER A 1 88 ? 2.226 -1.228 16.300 1.00 85.31 88 SER A C 1
ATOM 661 O O . SER A 1 88 ? 2.118 -1.530 15.112 1.00 85.31 88 SER A O 1
ATOM 663 N N . ARG A 1 89 ? 1.305 -0.489 16.929 1.00 82.88 89 ARG A N 1
ATOM 664 C CA . ARG A 1 89 ? 0.149 0.124 16.253 1.00 82.88 89 ARG A CA 1
ATOM 665 C C . ARG A 1 89 ? 0.593 0.997 15.076 1.00 82.88 89 ARG A C 1
ATOM 667 O O . ARG A 1 89 ? -0.077 1.012 14.049 1.00 82.88 89 ARG A O 1
ATOM 674 N N . LEU A 1 90 ? 1.702 1.725 15.231 1.00 85.19 90 LEU A N 1
ATOM 675 C CA . LEU A 1 90 ? 2.229 2.574 14.162 1.00 85.19 90 LEU A CA 1
ATOM 676 C C . LEU A 1 90 ? 2.761 1.729 13.001 1.00 85.19 90 LEU A C 1
ATOM 678 O O . LEU A 1 90 ? 2.518 2.063 11.847 1.00 85.19 90 LEU A O 1
ATOM 682 N N . GLU A 1 91 ? 3.431 0.616 13.305 1.00 84.06 91 GLU A N 1
ATOM 683 C CA . GLU A 1 91 ? 3.868 -0.340 12.286 1.00 84.06 91 GLU A CA 1
ATOM 684 C C . GLU A 1 91 ? 2.673 -0.972 11.575 1.00 84.06 91 GLU A C 1
ATOM 686 O O . GLU A 1 91 ? 2.691 -1.048 10.356 1.00 84.06 91 GLU A O 1
ATOM 691 N N . ALA A 1 92 ? 1.605 -1.340 12.291 1.00 85.06 92 ALA A N 1
ATOM 692 C CA . ALA A 1 92 ? 0.375 -1.856 11.686 1.00 85.06 92 ALA A CA 1
ATOM 693 C C . ALA A 1 92 ? -0.259 -0.845 10.717 1.00 85.06 92 ALA A C 1
ATOM 695 O O . ALA A 1 92 ? -0.615 -1.197 9.595 1.00 85.06 92 ALA A O 1
ATOM 696 N N . ALA A 1 93 ? -0.357 0.423 11.128 1.00 86.06 93 ALA A N 1
ATOM 697 C CA . ALA A 1 93 ? -0.871 1.501 10.289 1.00 86.06 93 ALA A CA 1
ATOM 698 C C . ALA A 1 93 ? 0.008 1.733 9.048 1.00 86.06 93 ALA A C 1
ATOM 700 O O . ALA A 1 93 ? -0.498 1.766 7.928 1.00 86.06 93 ALA A O 1
ATOM 701 N N . ALA A 1 94 ? 1.328 1.833 9.226 1.00 83.88 94 ALA A N 1
ATOM 702 C CA . ALA A 1 94 ? 2.270 1.998 8.121 1.00 83.88 94 ALA A CA 1
ATOM 703 C C . ALA A 1 94 ? 2.252 0.792 7.169 1.00 83.88 94 ALA A C 1
ATOM 705 O O . ALA A 1 94 ? 2.332 0.955 5.951 1.00 83.88 94 ALA A O 1
ATOM 706 N N . HIS A 1 95 ? 2.113 -0.414 7.720 1.00 81.88 95 HIS A N 1
ATOM 707 C CA . HIS A 1 95 ? 1.969 -1.641 6.956 1.00 81.88 95 HIS A CA 1
ATOM 708 C C . HIS A 1 95 ? 0.687 -1.616 6.117 1.00 81.88 95 HIS A C 1
ATOM 710 O O . HIS A 1 95 ? 0.725 -1.966 4.937 1.00 81.88 95 HIS A O 1
ATOM 716 N N . HIS A 1 96 ? -0.436 -1.179 6.696 1.00 84.38 96 HIS A N 1
ATOM 717 C CA . HIS A 1 96 ? -1.707 -1.052 5.986 1.00 84.38 96 HIS A CA 1
ATOM 718 C C . HIS A 1 96 ? -1.615 -0.063 4.823 1.00 84.38 96 HIS A C 1
ATOM 720 O O . HIS A 1 96 ? -1.935 -0.439 3.704 1.00 84.38 96 HIS A O 1
ATOM 726 N N . ILE A 1 97 ? -1.092 1.144 5.062 1.00 81.44 97 ILE A N 1
ATOM 727 C CA . ILE A 1 97 ? -0.939 2.183 4.030 1.00 81.44 97 ILE A CA 1
ATOM 728 C C . ILE A 1 97 ? -0.054 1.682 2.885 1.00 81.44 97 ILE A C 1
ATOM 730 O O . ILE A 1 97 ? -0.434 1.749 1.720 1.00 81.44 97 ILE A O 1
ATOM 734 N N . ARG A 1 98 ? 1.101 1.091 3.222 1.00 77.12 98 ARG A N 1
ATOM 735 C CA . ARG A 1 98 ? 2.019 0.539 2.221 1.00 77.12 98 ARG A CA 1
ATOM 736 C C . ARG A 1 98 ? 1.349 -0.540 1.376 1.00 77.12 98 ARG A C 1
ATOM 738 O O . ARG A 1 98 ? 1.582 -0.585 0.171 1.00 77.12 98 ARG A O 1
ATOM 745 N N . SER A 1 99 ? 0.567 -1.412 2.012 1.00 74.62 99 SER A N 1
ATOM 746 C CA . SER A 1 99 ? -0.109 -2.528 1.342 1.00 74.62 99 SER A CA 1
ATOM 747 C C . SER A 1 99 ? -1.287 -2.057 0.492 1.00 74.62 99 SER A C 1
ATOM 749 O O . SER A 1 99 ? -1.489 -2.595 -0.588 1.00 74.62 99 SER A O 1
ATOM 751 N N . ASP A 1 100 ? -2.017 -1.031 0.929 1.00 77.00 100 ASP A N 1
ATOM 752 C CA . ASP A 1 100 ? -3.115 -0.420 0.173 1.00 77.00 100 ASP A CA 1
ATOM 753 C C . ASP A 1 100 ? -2.607 0.252 -1.111 1.00 77.00 100 ASP A C 1
ATOM 755 O O . ASP A 1 100 ? -3.080 -0.028 -2.214 1.00 77.00 100 ASP A O 1
ATOM 759 N N . GLU A 1 101 ? -1.539 1.042 -1.000 1.00 75.25 101 GLU A N 1
ATOM 760 C CA . GLU A 1 101 ? -0.881 1.622 -2.167 1.00 75.25 101 GLU A CA 1
ATOM 761 C C . GLU A 1 101 ? -0.290 0.536 -3.098 1.00 75.25 101 GLU A C 1
ATOM 763 O O . GLU A 1 101 ? -0.342 0.663 -4.324 1.00 75.25 101 GLU A O 1
ATOM 768 N N . ASP A 1 102 ? 0.281 -0.540 -2.534 1.00 79.12 102 ASP A N 1
ATOM 769 C CA . ASP A 1 102 ? 0.777 -1.693 -3.304 1.00 79.12 102 ASP A CA 1
ATOM 770 C C . ASP A 1 102 ? -0.381 -2.382 -4.035 1.00 79.12 102 ASP A C 1
ATOM 772 O O . ASP A 1 102 ? -0.248 -2.700 -5.209 1.00 79.12 102 ASP A O 1
ATOM 776 N N . LEU A 1 103 ? -1.554 -2.517 -3.409 1.00 75.88 103 LEU A N 1
ATOM 777 C CA . LEU A 1 103 ? -2.756 -3.093 -4.014 1.00 75.88 103 LEU A CA 1
ATOM 778 C C . LEU A 1 103 ? -3.265 -2.256 -5.199 1.00 75.88 103 LEU A C 1
ATOM 780 O O . LEU A 1 103 ? -3.639 -2.817 -6.236 1.00 75.88 103 LEU A O 1
ATOM 784 N N . GLY A 1 104 ? -3.244 -0.926 -5.080 1.00 79.81 104 GLY A N 1
ATOM 785 C CA . GLY A 1 104 ? -3.561 -0.011 -6.179 1.00 79.81 104 GLY A CA 1
ATOM 786 C C . GLY A 1 104 ? -2.588 -0.165 -7.348 1.00 79.81 104 GLY A C 1
ATOM 787 O O . GLY A 1 104 ? -3.007 -0.350 -8.494 1.00 79.81 104 GLY A O 1
ATOM 788 N N . LEU A 1 105 ? -1.287 -0.188 -7.052 1.00 81.19 105 LEU A N 1
ATOM 789 C CA . LEU A 1 105 ? -0.240 -0.394 -8.049 1.00 81.19 105 LEU A CA 1
ATOM 790 C C . LEU A 1 105 ? -0.337 -1.778 -8.705 1.00 81.19 105 LEU A C 1
ATOM 792 O O . LEU A 1 105 ? -0.311 -1.885 -9.926 1.00 81.19 105 LEU A O 1
ATOM 796 N N . ARG A 1 106 ? -0.545 -2.840 -7.929 1.00 81.44 106 ARG A N 1
ATOM 797 C CA . ARG A 1 106 ? -0.793 -4.200 -8.427 1.00 81.44 106 ARG A CA 1
ATOM 798 C C . ARG A 1 106 ? -1.972 -4.261 -9.373 1.00 81.44 106 ARG A C 1
ATOM 800 O O . ARG A 1 106 ? -1.896 -4.909 -10.414 1.00 81.44 106 ARG A O 1
ATOM 807 N N . THR A 1 107 ? -3.062 -3.600 -9.002 1.00 82.75 107 THR A N 1
ATOM 808 C CA . THR A 1 107 ? -4.268 -3.541 -9.824 1.00 82.75 107 THR A CA 1
ATOM 809 C C . THR A 1 107 ? -3.969 -2.837 -11.140 1.00 82.75 107 THR A C 1
ATOM 811 O O . THR A 1 107 ? -4.281 -3.394 -12.188 1.00 82.75 107 THR A O 1
ATOM 814 N N . ALA A 1 108 ? -3.297 -1.683 -11.110 1.00 82.31 108 ALA A N 1
ATOM 815 C CA . ALA A 1 108 ? -2.864 -0.984 -12.318 1.00 82.31 108 ALA A CA 1
ATOM 816 C C . ALA A 1 108 ? -1.968 -1.877 -13.192 1.00 82.31 108 ALA A C 1
ATOM 818 O O . ALA A 1 108 ? -2.262 -2.070 -14.369 1.00 82.31 108 ALA A O 1
ATOM 819 N N . LEU A 1 109 ? -0.955 -2.516 -12.597 1.00 84.00 109 LEU A N 1
ATOM 820 C CA . LEU A 1 109 ? -0.032 -3.425 -13.276 1.00 84.00 109 LEU A CA 1
ATOM 821 C C . LEU A 1 109 ? -0.737 -4.639 -13.896 1.00 84.00 109 LEU A C 1
ATOM 823 O O . LEU A 1 109 ? -0.378 -5.044 -14.996 1.00 84.00 109 LEU A O 1
ATOM 827 N N . ARG A 1 110 ? -1.768 -5.205 -13.255 1.00 81.88 110 ARG A N 1
ATOM 828 C CA . ARG A 1 110 ? -2.580 -6.291 -13.837 1.00 81.88 110 ARG A CA 1
ATOM 829 C C . ARG A 1 110 ? -3.405 -5.855 -15.048 1.00 81.88 110 ARG A C 1
ATOM 831 O O . ARG A 1 110 ? -3.697 -6.706 -15.881 1.00 81.88 110 ARG A O 1
ATOM 838 N N . GLN A 1 111 ? -3.770 -4.577 -15.148 1.00 83.56 111 GLN A N 1
ATOM 839 C CA . GLN A 1 111 ? -4.488 -4.047 -16.312 1.00 83.56 111 GLN A CA 1
ATOM 840 C C . GLN A 1 111 ? -3.571 -3.824 -17.522 1.00 83.56 111 GLN A C 1
ATOM 842 O O . GLN A 1 111 ? -4.063 -3.715 -18.646 1.00 83.56 111 GLN A O 1
ATOM 847 N N . LEU A 1 112 ? -2.248 -3.771 -17.326 1.00 80.81 112 LEU A N 1
ATOM 848 C CA . LEU A 1 112 ? -1.304 -3.778 -18.440 1.00 80.81 112 LEU A CA 1
ATOM 849 C C . LEU A 1 112 ? -1.276 -5.147 -19.118 1.00 80.81 112 LEU A C 1
ATOM 851 O O . LEU A 1 112 ? -1.377 -6.195 -18.479 1.00 80.81 112 LEU A O 1
ATOM 855 N N . SER A 1 113 ? -1.071 -5.136 -20.436 1.00 82.38 113 SER A N 1
ATOM 856 C CA . SER A 1 113 ? -0.899 -6.383 -21.179 1.00 82.38 113 SER A CA 1
ATOM 857 C C . SER A 1 113 ? 0.350 -7.124 -20.675 1.00 82.38 113 SER A C 1
ATOM 859 O O . SER A 1 113 ? 1.337 -6.469 -20.335 1.00 82.38 113 SER A O 1
ATOM 861 N N . PRO A 1 114 ? 0.393 -8.470 -20.718 1.00 81.44 114 PRO A N 1
ATOM 862 C CA . PRO A 1 114 ? 1.577 -9.238 -20.313 1.00 81.44 114 PRO A CA 1
ATOM 863 C C . PRO A 1 114 ? 2.870 -8.750 -20.986 1.00 81.44 114 PRO A C 1
ATOM 865 O O . PRO A 1 114 ? 3.901 -8.608 -20.337 1.00 81.44 114 PRO A O 1
ATOM 868 N N . ARG A 1 115 ? 2.778 -8.373 -22.268 1.00 81.56 115 ARG A N 1
ATOM 869 C CA . ARG A 1 115 ? 3.879 -7.774 -23.037 1.00 81.56 115 ARG A CA 1
ATOM 870 C C . ARG A 1 115 ? 4.360 -6.423 -22.498 1.00 81.56 115 ARG A C 1
ATOM 872 O O . ARG A 1 115 ? 5.552 -6.151 -22.549 1.00 81.56 115 ARG A O 1
ATOM 879 N N . ASP A 1 116 ? 3.457 -5.574 -22.004 1.00 82.88 116 ASP A N 1
ATOM 880 C CA . ASP A 1 116 ? 3.839 -4.295 -21.386 1.00 82.88 116 ASP A CA 1
ATOM 881 C C . ASP A 1 116 ? 4.540 -4.510 -20.053 1.00 82.88 116 ASP A C 1
ATOM 883 O O . ASP A 1 116 ? 5.515 -3.826 -19.763 1.00 82.88 116 ASP A O 1
ATOM 887 N N . ARG A 1 117 ? 4.065 -5.472 -19.253 1.00 84.25 117 ARG A N 1
ATOM 888 C CA . ARG A 1 117 ? 4.710 -5.827 -17.984 1.00 84.25 117 ARG A CA 1
ATOM 889 C C . ARG A 1 117 ? 6.126 -6.339 -18.211 1.00 84.25 117 ARG A C 1
ATOM 891 O O . ARG A 1 117 ? 7.035 -5.908 -17.513 1.00 84.25 117 ARG A O 1
ATOM 898 N N . GLU A 1 118 ? 6.320 -7.193 -19.215 1.00 83.06 118 GLU A N 1
ATOM 899 C CA . GLU A 1 118 ? 7.645 -7.689 -19.596 1.00 83.06 118 GLU A CA 1
ATOM 900 C C . GLU A 1 118 ? 8.561 -6.557 -20.089 1.00 83.06 118 GLU A C 1
ATOM 902 O O . GLU A 1 118 ? 9.707 -6.456 -19.651 1.00 83.06 118 GLU A O 1
ATOM 907 N N . ALA A 1 119 ? 8.059 -5.657 -20.943 1.00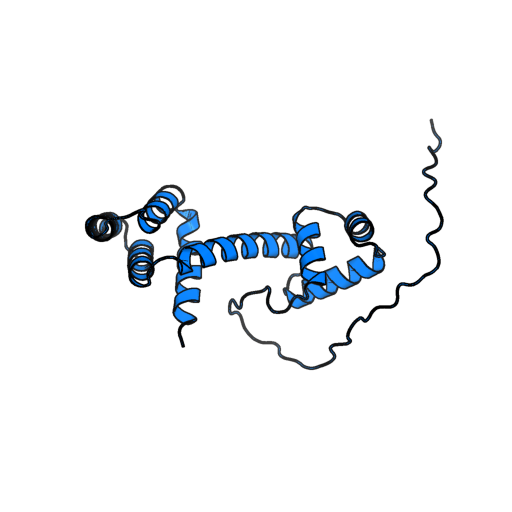 84.31 119 ALA A N 1
ATOM 908 C CA . ALA A 1 119 ? 8.819 -4.491 -21.396 1.00 84.31 119 ALA A CA 1
ATOM 909 C C . ALA A 1 119 ? 9.202 -3.563 -20.228 1.00 84.31 119 ALA A C 1
ATOM 911 O O . ALA A 1 119 ? 10.343 -3.103 -20.153 1.00 84.31 119 ALA A O 1
ATOM 912 N N . LEU A 1 120 ? 8.278 -3.335 -19.291 1.00 85.25 120 LEU A N 1
ATOM 913 C CA . LEU A 1 120 ? 8.501 -2.532 -18.090 1.00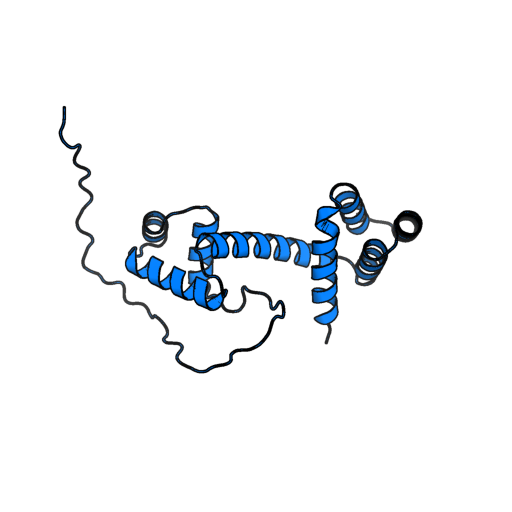 85.25 120 LEU A CA 1
ATOM 914 C C . LEU A 1 120 ? 9.520 -3.183 -17.146 1.00 85.25 120 LEU A C 1
ATOM 916 O O . LEU A 1 120 ? 10.413 -2.502 -16.653 1.00 85.25 120 LEU A O 1
ATOM 920 N N . LEU A 1 121 ? 9.434 -4.499 -16.933 1.00 84.81 121 LEU A N 1
ATOM 921 C CA . LEU A 1 121 ? 10.420 -5.270 -16.171 1.00 84.81 121 LEU A CA 1
ATOM 922 C C . LEU A 1 121 ? 11.809 -5.178 -16.803 1.00 84.81 121 LEU A C 1
ATOM 924 O O . LEU A 1 121 ? 12.792 -4.919 -16.109 1.00 84.81 121 LEU A O 1
ATOM 928 N N . ARG A 1 122 ? 11.892 -5.343 -18.126 1.00 85.50 122 ARG A N 1
ATOM 929 C CA . ARG A 1 122 ? 13.151 -5.228 -18.867 1.00 85.50 122 ARG A CA 1
ATOM 930 C C . ARG A 1 122 ? 13.748 -3.830 -18.728 1.00 85.50 122 ARG A C 1
ATOM 932 O O . ARG A 1 122 ? 14.948 -3.713 -18.523 1.00 85.50 122 ARG A O 1
ATOM 939 N N . TRP A 1 123 ? 12.917 -2.791 -18.788 1.00 87.75 123 TRP A N 1
ATOM 940 C CA . TRP A 1 123 ? 13.336 -1.405 -18.583 1.00 87.75 123 TRP A CA 1
ATOM 941 C C . TRP A 1 123 ? 13.818 -1.140 -17.146 1.00 87.75 123 TRP A C 1
ATOM 943 O O . TRP A 1 123 ? 14.852 -0.506 -16.949 1.00 87.75 123 TRP A O 1
ATOM 953 N N . LEU A 1 124 ? 13.119 -1.669 -16.138 1.00 86.75 124 LEU A N 1
ATOM 954 C CA . LEU A 1 124 ? 13.488 -1.531 -14.724 1.00 86.75 124 LEU A CA 1
ATOM 955 C C . LEU A 1 124 ? 14.831 -2.198 -14.392 1.00 86.75 124 LEU A C 1
ATOM 957 O O . LEU A 1 124 ? 15.599 -1.666 -13.592 1.00 86.75 124 LEU A O 1
ATOM 961 N N . LEU A 1 125 ? 15.113 -3.345 -15.013 1.00 83.56 125 LEU A N 1
ATOM 962 C CA . LEU A 1 125 ? 16.343 -4.117 -14.809 1.00 83.56 125 LEU A CA 1
ATOM 963 C C . LEU A 1 125 ? 17.506 -3.662 -15.706 1.00 83.56 125 LEU A C 1
ATOM 965 O O . LEU A 1 125 ? 18.650 -4.041 -15.459 1.00 83.56 125 LEU A O 1
ATOM 969 N N . ALA A 1 126 ? 17.231 -2.865 -16.740 1.00 83.88 126 ALA A N 1
ATOM 970 C CA . ALA A 1 126 ? 18.236 -2.367 -17.669 1.00 83.88 126 ALA A CA 1
ATOM 971 C C . ALA A 1 126 ? 19.169 -1.322 -17.030 1.00 83.88 126 ALA A C 1
ATOM 973 O O . ALA A 1 126 ? 18.779 -0.578 -16.119 1.00 83.88 126 ALA A O 1
ATOM 974 N N . GLY A 1 127 ? 20.402 -1.251 -17.544 1.00 77.81 127 GLY A N 1
ATOM 975 C CA . GLY A 1 127 ? 21.345 -0.164 -17.269 1.00 77.81 127 GLY A CA 1
ATOM 976 C C . GLY A 1 127 ? 20.866 1.168 -17.854 1.00 77.81 127 GLY A C 1
ATOM 977 O O . GLY A 1 127 ? 19.939 1.202 -18.657 1.00 77.81 127 GLY A O 1
ATOM 978 N N . GLU A 1 128 ? 21.463 2.285 -17.430 1.00 73.31 128 GLU A N 1
ATOM 979 C CA . GLU A 1 128 ? 21.022 3.627 -17.848 1.00 73.31 128 GLU A CA 1
ATOM 980 C C . GLU A 1 128 ? 21.062 3.836 -19.372 1.00 73.31 128 GLU A C 1
ATOM 982 O O . GLU A 1 128 ? 20.115 4.396 -19.917 1.00 73.31 128 GLU A O 1
ATOM 987 N N . GLU A 1 129 ? 22.079 3.300 -20.055 1.00 74.50 129 GLU A N 1
ATOM 988 C CA . GLU A 1 129 ? 22.225 3.376 -21.519 1.00 74.50 129 GLU A CA 1
ATOM 989 C C . GLU A 1 129 ? 21.149 2.581 -22.279 1.00 74.50 129 GLU A C 1
ATOM 991 O O . GLU A 1 129 ? 20.623 3.050 -23.286 1.00 74.50 129 GLU A O 1
ATOM 996 N N . ASP A 1 130 ? 20.757 1.406 -21.784 1.00 80.81 130 ASP A N 1
AT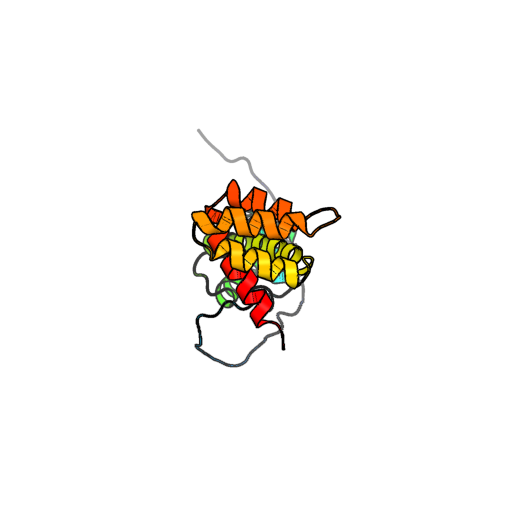OM 997 C CA . ASP A 1 130 ? 19.781 0.540 -22.458 1.00 80.81 130 ASP A CA 1
ATOM 998 C C . ASP A 1 130 ? 18.322 0.983 -22.235 1.00 80.81 130 ASP A C 1
ATOM 1000 O O . ASP A 1 130 ? 17.423 0.626 -23.000 1.00 80.81 130 ASP A O 1
ATOM 1004 N N . ARG A 1 131 ? 18.050 1.763 -21.180 1.00 78.19 131 ARG A N 1
ATOM 1005 C CA . ARG A 1 131 ? 16.688 2.180 -20.798 1.00 78.19 131 ARG A CA 1
ATOM 1006 C C . ARG A 1 131 ? 16.008 3.037 -21.856 1.00 78.19 131 ARG A C 1
ATOM 1008 O O . ARG A 1 131 ? 14.812 2.862 -22.093 1.00 78.19 131 ARG A O 1
ATOM 1015 N N . GLU A 1 132 ? 16.738 3.966 -22.466 1.00 78.19 132 GLU A N 1
ATOM 1016 C CA . GLU A 1 132 ? 16.168 4.876 -23.463 1.00 78.19 132 GLU A CA 1
ATOM 1017 C C . GLU A 1 132 ? 15.794 4.131 -24.751 1.00 78.19 132 GLU A C 1
ATOM 1019 O O . GLU A 1 132 ? 14.708 4.361 -25.296 1.00 78.19 132 GLU A O 1
ATOM 1024 N N . ASP A 1 133 ? 16.624 3.177 -25.191 1.00 79.62 133 ASP A N 1
ATOM 1025 C CA . ASP A 1 133 ? 16.319 2.335 -26.353 1.00 79.62 133 ASP A CA 1
ATOM 1026 C C . ASP A 1 133 ? 15.121 1.419 -26.077 1.00 79.62 133 ASP A C 1
ATOM 1028 O O . ASP A 1 133 ? 14.188 1.372 -26.880 1.00 79.62 133 ASP A O 1
ATOM 1032 N N . ILE A 1 134 ? 15.077 0.768 -24.907 1.00 77.00 134 ILE A N 1
ATOM 1033 C CA . ILE A 1 134 ? 13.971 -0.121 -24.517 1.00 77.00 134 ILE A CA 1
ATOM 1034 C C . ILE A 1 134 ? 12.651 0.650 -24.429 1.00 77.00 134 ILE A C 1
ATOM 1036 O O . ILE A 1 134 ? 11.641 0.194 -24.972 1.00 77.00 134 ILE A O 1
ATOM 1040 N N . ALA A 1 135 ? 12.645 1.825 -23.791 1.00 75.75 135 ALA A N 1
ATOM 1041 C CA . ALA A 1 135 ? 11.459 2.676 -23.726 1.00 75.75 135 ALA A CA 1
ATOM 1042 C C . ALA A 1 135 ? 11.038 3.133 -25.130 1.00 75.75 135 ALA A C 1
ATOM 1044 O O . ALA A 1 135 ? 9.874 2.995 -25.504 1.00 75.75 135 ALA A O 1
ATOM 1045 N N . SER A 1 136 ? 11.989 3.589 -25.950 1.00 77.50 136 SER A N 1
ATOM 1046 C CA . SER A 1 136 ? 11.729 4.010 -27.329 1.00 77.50 136 SER A CA 1
ATOM 1047 C C . SER A 1 136 ? 11.163 2.877 -28.190 1.00 77.50 136 SER A C 1
ATOM 1049 O O . SER A 1 136 ? 10.225 3.094 -28.956 1.00 77.50 136 SER A O 1
ATOM 1051 N N . GLN A 1 137 ? 11.689 1.657 -28.069 1.00 79.25 137 GLN A N 1
ATOM 1052 C CA . GLN A 1 137 ? 11.180 0.480 -28.776 1.00 79.25 137 GLN A CA 1
ATOM 1053 C C . GLN A 1 137 ? 9.796 0.052 -28.293 1.00 79.25 137 GLN A C 1
ATOM 1055 O O . GLN A 1 137 ? 8.979 -0.383 -29.108 1.00 79.25 137 GLN A O 1
ATOM 1060 N N . ALA A 1 138 ? 9.537 0.134 -26.988 1.00 72.88 138 ALA A N 1
ATOM 1061 C CA . ALA A 1 138 ? 8.252 -0.238 -26.412 1.00 72.88 138 ALA A CA 1
ATOM 1062 C C . ALA A 1 138 ? 7.147 0.748 -26.825 1.00 72.88 138 ALA A C 1
ATOM 1064 O O . ALA A 1 138 ? 6.066 0.317 -27.223 1.00 72.88 138 ALA A O 1
ATOM 1065 N N . LEU A 1 139 ? 7.451 2.051 -26.825 1.00 72.44 139 LEU A N 1
ATOM 1066 C CA . LEU A 1 139 ? 6.512 3.116 -27.186 1.00 72.44 139 LEU A CA 1
ATOM 1067 C C . LEU A 1 139 ? 6.253 3.202 -28.698 1.00 72.44 139 LEU A C 1
ATOM 1069 O O . LEU A 1 139 ? 5.118 3.402 -29.114 1.00 72.44 139 LEU A O 1
ATOM 1073 N N . LYS A 1 140 ? 7.262 2.973 -29.552 1.00 75.31 140 LYS A N 1
ATOM 1074 C CA . LYS A 1 140 ? 7.099 3.015 -31.024 1.00 75.31 140 LYS A CA 1
ATOM 1075 C C . LYS A 1 140 ? 6.129 1.971 -31.585 1.00 75.31 140 LYS A C 1
ATOM 1077 O O . LYS A 1 140 ? 5.689 2.104 -32.722 1.00 75.31 140 LYS A O 1
ATOM 1082 N N . ARG A 1 141 ? 5.839 0.906 -30.835 1.00 65.94 141 ARG A N 1
ATOM 1083 C CA . ARG A 1 141 ? 4.975 -0.195 -31.286 1.00 65.94 141 ARG A CA 1
ATOM 1084 C C . ARG A 1 141 ? 3.496 -0.010 -30.922 1.00 65.94 141 ARG A C 1
ATOM 1086 O O . ARG A 1 141 ? 2.700 -0.868 -31.299 1.00 65.94 141 ARG A O 1
ATOM 1093 N N . ARG A 1 142 ? 3.124 1.034 -30.172 1.00 60.53 142 ARG A N 1
ATOM 1094 C CA . ARG A 1 142 ? 1.800 1.164 -29.540 1.00 60.53 142 ARG A CA 1
ATOM 1095 C C . ARG A 1 142 ? 0.947 2.263 -30.187 1.00 60.53 142 ARG A C 1
ATOM 1097 O O . ARG A 1 142 ? 1.393 3.391 -30.351 1.00 60.53 142 ARG A O 1
ATOM 1104 N N . GLU A 1 143 ? -0.303 1.923 -30.505 1.00 55.06 143 GLU A N 1
ATOM 1105 C CA . GLU A 1 143 ? -1.392 2.873 -30.766 1.00 55.06 143 GLU A CA 1
ATOM 1106 C C . GLU A 1 143 ? -2.383 2.797 -29.589 1.00 55.06 143 GLU A C 1
ATOM 1108 O O . GLU A 1 143 ? -3.082 1.793 -29.439 1.00 55.06 143 GLU A O 1
ATOM 1113 N N . GLY A 1 144 ? -2.447 3.812 -28.719 1.00 57.31 144 GLY A N 1
ATOM 1114 C CA . GLY A 1 144 ? -3.460 3.874 -27.655 1.00 57.31 144 GLY A CA 1
ATOM 1115 C C . GLY A 1 144 ? -3.085 4.728 -26.441 1.00 57.31 144 GLY A C 1
ATOM 1116 O O . GLY A 1 144 ? -2.013 5.308 -26.385 1.00 57.31 144 GLY A O 1
ATOM 1117 N N . ARG A 1 145 ? -3.991 4.830 -25.452 1.00 56.38 145 ARG A N 1
ATOM 1118 C CA . ARG A 1 145 ? -3.688 5.442 -24.142 1.00 56.38 145 ARG A CA 1
ATOM 1119 C C . ARG A 1 145 ? -2.642 4.577 -23.426 1.00 56.38 145 ARG A C 1
ATOM 1121 O O . ARG A 1 145 ? -2.987 3.570 -22.813 1.00 56.38 145 ARG A O 1
ATOM 1128 N N . ASP A 1 146 ? -1.376 4.956 -23.552 1.00 74.12 146 ASP A N 1
ATOM 1129 C CA . ASP A 1 146 ? -0.227 4.190 -23.076 1.00 74.12 146 ASP A CA 1
ATOM 1130 C C . ASP A 1 146 ? -0.053 4.273 -21.553 1.00 74.12 146 ASP A C 1
ATOM 1132 O O . ASP A 1 146 ? 0.753 5.047 -21.036 1.00 74.12 146 ASP A O 1
ATOM 1136 N N . ALA A 1 147 ? -0.755 3.406 -20.819 1.00 76.44 147 ALA A N 1
ATOM 1137 C CA . ALA A 1 147 ? -0.481 3.174 -19.397 1.00 76.44 147 ALA A CA 1
ATOM 1138 C C . ALA A 1 147 ? 1.004 2.825 -19.150 1.00 76.44 147 ALA A C 1
ATOM 1140 O O . ALA A 1 147 ? 1.583 3.217 -18.140 1.00 76.44 147 ALA A O 1
ATOM 1141 N N . LEU A 1 148 ? 1.661 2.154 -20.109 1.00 79.44 148 LEU A N 1
ATOM 1142 C CA . LEU A 1 148 ? 3.103 1.899 -20.063 1.00 79.44 148 LEU A CA 1
ATOM 1143 C C . LEU A 1 148 ? 3.919 3.202 -20.086 1.00 79.44 148 LEU A C 1
ATOM 1145 O O . LEU A 1 148 ? 4.839 3.350 -19.285 1.00 79.44 148 LEU A O 1
ATOM 1149 N N . ALA A 1 149 ? 3.583 4.146 -20.973 1.00 82.50 149 ALA A N 1
ATOM 1150 C CA . ALA A 1 149 ? 4.264 5.438 -21.057 1.00 82.50 149 ALA A CA 1
ATOM 1151 C C . ALA A 1 149 ? 4.097 6.242 -19.766 1.00 82.50 149 ALA A C 1
ATOM 1153 O O . ALA A 1 149 ? 5.057 6.840 -19.288 1.00 82.50 149 ALA A O 1
ATOM 1154 N N . GLU A 1 150 ? 2.898 6.216 -19.181 1.00 84.12 150 GLU A N 1
ATOM 1155 C CA . GLU A 1 150 ? 2.605 6.888 -17.915 1.00 84.12 150 GLU A CA 1
ATOM 1156 C C . GLU A 1 150 ? 3.457 6.322 -16.768 1.00 84.12 150 GLU A C 1
ATOM 1158 O O . GLU A 1 150 ? 4.051 7.081 -15.995 1.00 84.12 150 GLU A O 1
ATOM 1163 N N . HIS A 1 151 ? 3.607 4.996 -16.695 1.00 86.44 151 HIS A N 1
ATOM 1164 C CA . HIS A 1 151 ? 4.475 4.361 -15.705 1.00 86.44 151 HIS A CA 1
ATOM 1165 C C . HIS A 1 151 ? 5.959 4.645 -15.951 1.00 86.44 151 HIS A C 1
ATOM 1167 O O . HIS A 1 151 ? 6.663 4.985 -15.003 1.00 86.44 151 HIS A O 1
ATOM 1173 N N . ILE A 1 152 ? 6.439 4.577 -17.199 1.00 86.06 152 ILE A N 1
ATOM 1174 C CA . ILE A 1 152 ? 7.829 4.929 -17.540 1.00 86.06 152 ILE A CA 1
ATOM 1175 C C . ILE A 1 152 ? 8.118 6.389 -17.170 1.00 86.06 152 ILE A C 1
ATOM 1177 O O . ILE A 1 152 ? 9.137 6.665 -16.535 1.00 86.06 152 ILE A O 1
ATOM 1181 N N . ALA A 1 153 ? 7.219 7.323 -17.498 1.00 85.00 153 ALA A N 1
ATOM 1182 C CA . ALA A 1 153 ? 7.357 8.732 -17.134 1.00 85.00 153 ALA A CA 1
ATOM 1183 C C . ALA A 1 153 ? 7.402 8.909 -15.609 1.00 85.00 153 ALA A C 1
ATOM 1185 O O . ALA A 1 153 ? 8.321 9.539 -15.085 1.00 85.00 153 ALA A O 1
ATOM 1186 N N . THR A 1 154 ? 6.481 8.263 -14.887 1.00 86.50 154 THR A N 1
ATOM 1187 C CA . THR A 1 154 ? 6.431 8.289 -13.416 1.00 86.50 154 THR A CA 1
ATOM 1188 C C . THR A 1 154 ? 7.730 7.775 -12.789 1.00 86.50 154 THR A C 1
ATOM 1190 O O . THR A 1 154 ? 8.258 8.412 -11.882 1.00 86.50 154 THR A O 1
ATOM 1193 N N . LEU A 1 155 ? 8.282 6.666 -13.291 1.00 85.88 155 LEU A N 1
ATOM 1194 C CA . LEU A 1 155 ? 9.519 6.035 -12.803 1.00 85.88 155 LEU A CA 1
ATOM 1195 C C . LEU A 1 155 ? 10.802 6.747 -13.250 1.00 85.88 155 LEU A C 1
ATOM 1197 O O . LEU A 1 155 ? 11.887 6.515 -12.700 1.00 85.88 155 LEU A O 1
ATOM 1201 N N . THR A 1 156 ? 10.694 7.588 -14.274 1.00 85.19 156 THR A N 1
ATOM 1202 C CA . THR A 1 156 ? 11.759 8.506 -14.676 1.00 85.19 156 THR A CA 1
ATOM 1203 C C . THR A 1 156 ? 11.815 9.687 -13.709 1.00 85.19 156 THR A C 1
ATOM 1205 O O . THR A 1 156 ? 12.906 10.063 -13.293 1.00 85.19 156 THR A O 1
ATOM 1208 N N . THR A 1 157 ? 10.662 10.217 -13.281 1.00 87.12 157 THR A N 1
ATOM 1209 C CA . THR A 1 157 ? 10.581 11.293 -12.277 1.00 87.12 157 THR A CA 1
ATOM 1210 C C . THR A 1 157 ? 10.871 10.808 -10.852 1.00 87.12 157 THR A C 1
ATOM 1212 O O . THR A 1 157 ? 11.517 11.527 -10.097 1.00 87.12 157 THR A O 1
ATOM 1215 N N . HIS A 1 158 ? 10.435 9.596 -10.496 1.00 87.06 158 HIS A N 1
ATOM 1216 C CA . HIS A 1 158 ? 10.550 9.022 -9.149 1.00 87.06 158 HIS A CA 1
ATOM 1217 C C . HIS A 1 158 ? 11.344 7.705 -9.185 1.00 87.06 158 HIS A C 1
ATOM 1219 O O . HIS A 1 158 ? 10.757 6.613 -9.176 1.00 87.06 158 HIS A O 1
ATOM 1225 N N . PRO A 1 159 ? 12.686 7.762 -9.276 1.00 81.25 159 PRO A N 1
ATOM 1226 C CA . PRO A 1 159 ? 13.520 6.567 -9.358 1.00 81.25 159 PRO A CA 1
ATOM 1227 C C . PRO A 1 159 ? 13.436 5.678 -8.106 1.00 81.25 159 PRO A C 1
ATOM 1229 O O . PRO A 1 159 ? 13.663 4.474 -8.207 1.00 81.25 159 PRO A O 1
ATOM 1232 N N . GLU A 1 160 ? 13.055 6.223 -6.949 1.00 82.75 160 GLU A N 1
ATOM 1233 C CA . GLU A 1 160 ? 12.837 5.472 -5.708 1.0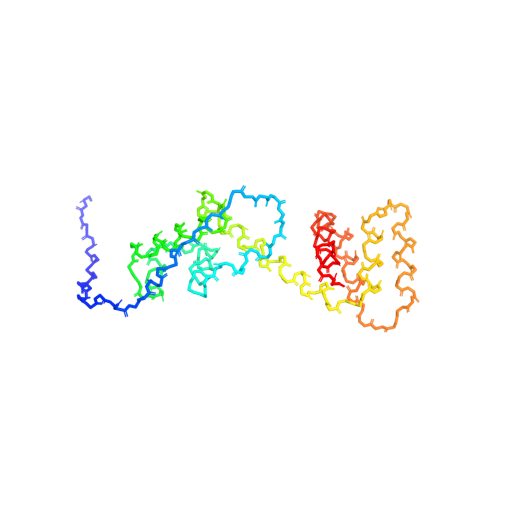0 82.75 160 GLU A CA 1
ATOM 1234 C C . GLU A 1 160 ? 11.691 4.454 -5.813 1.00 82.75 160 GLU A C 1
ATOM 1236 O O . GLU A 1 160 ? 11.688 3.438 -5.120 1.00 82.75 160 GLU A O 1
ATOM 1241 N N . GLN A 1 161 ? 10.741 4.669 -6.729 1.00 84.56 161 GLN A N 1
ATOM 1242 C CA . GLN A 1 161 ? 9.620 3.753 -6.951 1.00 84.56 161 GLN A CA 1
ATOM 1243 C C . GLN A 1 161 ? 10.026 2.515 -7.771 1.00 84.56 161 GLN A C 1
ATOM 1245 O O . GLN A 1 161 ? 9.260 1.557 -7.862 1.00 84.56 161 GLN A O 1
ATOM 1250 N N . ARG A 1 162 ? 11.232 2.487 -8.358 1.00 84.12 162 ARG A N 1
ATOM 1251 C CA . ARG A 1 162 ? 11.682 1.390 -9.235 1.00 84.12 162 ARG A CA 1
ATOM 1252 C C . ARG A 1 162 ? 11.799 0.060 -8.504 1.00 84.12 162 ARG A C 1
ATOM 1254 O O . ARG A 1 162 ? 11.350 -0.957 -9.030 1.00 84.12 162 ARG A O 1
ATOM 1261 N N . GLU A 1 163 ? 12.357 0.058 -7.294 1.00 83.75 163 GLU A N 1
ATOM 1262 C CA . GLU A 1 163 ? 12.476 -1.162 -6.484 1.00 83.75 163 GLU A CA 1
ATOM 1263 C C . GLU A 1 163 ? 11.089 -1.707 -6.126 1.00 83.75 163 GLU A C 1
ATOM 1265 O O . GLU A 1 163 ? 10.819 -2.899 -6.287 1.00 83.75 163 GLU A O 1
ATOM 1270 N N . ARG A 1 164 ? 10.174 -0.806 -5.751 1.00 84.06 164 ARG A N 1
ATOM 1271 C CA . ARG A 1 164 ? 8.777 -1.130 -5.463 1.00 84.06 164 ARG A CA 1
ATOM 1272 C C . ARG A 1 164 ? 8.079 -1.762 -6.670 1.00 84.06 164 ARG A C 1
ATOM 1274 O O . ARG A 1 164 ? 7.517 -2.846 -6.539 1.00 84.06 164 ARG A O 1
ATOM 1281 N N . PHE A 1 165 ? 8.144 -1.127 -7.842 1.00 85.00 165 PHE A N 1
ATOM 1282 C CA . PHE A 1 165 ? 7.550 -1.656 -9.076 1.00 85.00 165 PHE A CA 1
ATOM 1283 C C . PHE A 1 165 ? 8.154 -3.007 -9.467 1.00 85.00 165 PHE A C 1
ATOM 1285 O O . PHE A 1 165 ? 7.419 -3.922 -9.829 1.00 85.00 165 PHE A O 1
ATOM 1292 N N . THR A 1 166 ? 9.477 -3.153 -9.356 1.00 86.12 166 THR A N 1
ATOM 1293 C CA . THR A 1 166 ? 10.179 -4.403 -9.685 1.00 86.12 166 THR A CA 1
ATOM 1294 C C . THR A 1 166 ? 9.724 -5.544 -8.782 1.00 86.12 166 THR A C 1
ATOM 1296 O O . THR A 1 166 ? 9.412 -6.627 -9.276 1.00 86.12 166 THR A O 1
ATOM 1299 N N . ARG A 1 167 ? 9.642 -5.304 -7.466 1.00 86.25 167 ARG A N 1
ATOM 1300 C CA . ARG A 1 167 ? 9.155 -6.290 -6.493 1.00 86.25 167 ARG A CA 1
ATOM 1301 C C . ARG A 1 167 ? 7.747 -6.765 -6.845 1.00 86.25 167 ARG A C 1
ATOM 1303 O O . ARG A 1 167 ? 7.515 -7.963 -6.945 1.00 86.25 167 ARG A O 1
ATOM 1310 N N . ILE A 1 168 ? 6.836 -5.823 -7.077 1.00 84.88 168 ILE A N 1
ATOM 1311 C CA . ILE A 1 168 ? 5.429 -6.119 -7.354 1.00 84.88 168 ILE A CA 1
ATOM 1312 C C . ILE A 1 168 ? 5.256 -6.858 -8.682 1.00 84.88 168 ILE A C 1
ATOM 1314 O O . ILE A 1 168 ? 4.498 -7.820 -8.755 1.00 84.88 168 ILE A O 1
ATOM 1318 N N . LEU A 1 169 ? 5.955 -6.430 -9.737 1.00 83.88 169 LEU A N 1
ATOM 1319 C CA . LEU A 1 169 ? 5.877 -7.079 -11.046 1.00 83.88 169 LEU A CA 1
ATOM 1320 C C . LEU A 1 169 ? 6.331 -8.539 -10.986 1.00 83.88 169 LEU A C 1
ATOM 1322 O O . LEU A 1 169 ? 5.689 -9.386 -11.599 1.00 83.88 169 LEU A O 1
ATOM 1326 N N . ARG A 1 170 ? 7.393 -8.838 -10.226 1.00 81.69 170 ARG A N 1
ATOM 1327 C CA . ARG A 1 170 ? 7.854 -10.219 -10.015 1.00 81.69 170 ARG A CA 1
ATOM 1328 C C . ARG A 1 170 ? 6.820 -11.057 -9.272 1.00 81.69 170 ARG A C 1
ATOM 1330 O O . ARG A 1 170 ? 6.586 -12.188 -9.662 1.00 81.69 170 ARG A O 1
ATOM 1337 N N . GLU A 1 171 ? 6.185 -10.494 -8.249 1.00 80.25 171 GLU A N 1
ATOM 1338 C CA . GLU A 1 171 ? 5.157 -11.193 -7.472 1.00 80.25 171 GLU A CA 1
ATOM 1339 C C . GLU A 1 171 ? 3.894 -11.479 -8.306 1.00 80.25 171 GLU A C 1
ATOM 1341 O O . GLU A 1 171 ? 3.283 -12.528 -8.155 1.00 80.25 171 GLU A O 1
ATOM 1346 N N . ILE A 1 172 ? 3.525 -10.585 -9.235 1.00 77.50 172 ILE A N 1
ATOM 1347 C CA . ILE A 1 172 ? 2.406 -10.807 -10.170 1.00 77.50 172 ILE A CA 1
ATOM 1348 C C . ILE A 1 172 ? 2.723 -11.905 -11.198 1.00 77.50 172 ILE A C 1
ATOM 1350 O O . ILE A 1 172 ? 1.814 -12.631 -11.597 1.00 77.50 172 ILE A O 1
ATOM 1354 N N . ASP A 1 173 ? 3.968 -11.988 -11.673 1.00 70.81 173 ASP A N 1
ATOM 1355 C CA . ASP A 1 173 ? 4.378 -12.976 -12.680 1.00 70.81 173 ASP A CA 1
ATOM 1356 C C . ASP A 1 173 ? 4.515 -14.386 -12.076 1.00 70.81 173 ASP A C 1
ATOM 1358 O O . ASP A 1 173 ? 4.073 -15.355 -12.688 1.00 70.81 173 ASP A O 1
ATOM 1362 N N . ASP A 1 174 ? 5.008 -14.478 -10.834 1.00 64.00 174 ASP A N 1
ATOM 1363 C CA . ASP A 1 174 ? 5.096 -15.718 -10.040 1.00 64.00 174 ASP A CA 1
ATOM 1364 C C . ASP A 1 174 ? 3.705 -16.290 -9.674 1.00 64.00 174 ASP A C 1
ATOM 1366 O O . ASP A 1 174 ? 3.544 -17.490 -9.480 1.00 64.00 174 ASP A O 1
ATOM 1370 N N . GLU A 1 175 ? 2.663 -15.445 -9.661 1.00 60.81 175 GLU A N 1
ATOM 1371 C CA . GLU A 1 175 ? 1.253 -15.820 -9.440 1.00 60.81 175 GLU A CA 1
ATOM 1372 C C . GLU A 1 175 ? 0.607 -16.543 -10.653 1.00 60.81 175 GLU A C 1
ATOM 1374 O O . GLU A 1 175 ? -0.571 -16.913 -10.581 1.00 60.81 175 GLU A O 1
ATOM 1379 N N . SER A 1 176 ? 1.324 -16.732 -11.776 1.00 42.59 176 SER A N 1
ATOM 1380 C CA . SER A 1 176 ? 0.825 -17.508 -12.926 1.00 42.59 176 SER A CA 1
ATOM 1381 C C . SER A 1 176 ? 1.004 -19.020 -12.702 1.00 42.59 176 SER A C 1
ATOM 1383 O O . SER A 1 176 ? 2.135 -19.458 -12.500 1.00 42.59 176 SER A O 1
ATOM 1385 N N . PRO A 1 177 ? -0.081 -19.819 -12.740 1.00 47.16 177 PRO A N 1
ATOM 1386 C CA . PRO A 1 177 ? -0.050 -21.261 -12.478 1.00 47.16 177 PRO A CA 1
ATOM 1387 C C . PRO A 1 177 ? 0.633 -22.089 -13.574 1.00 47.16 177 PRO A C 1
ATOM 1389 O O . PRO A 1 177 ? 0.599 -21.674 -14.757 1.00 47.16 177 PRO A O 1
#

Secondary structure (DSSP, 8-state):
----------PPPS-----------------------TTTTS-HHHHHHHHHHHTT--HHHHHHHHT--HHHHHHHHHHHHHHHT-SSHHHHHHHHHHHHHHHHHHHHHHHS-HHHHHHHHHHHHS-HHHHHHHHHHHHTT--S--HHHHHHHHHHH-TTHHHHHHHHHHHHHHT--

pLDDT: mean 72.49, std 17.57, range [32.53, 88.81]

Foldseek 3Di:
DDDDDDPDDDDDDPCPDDDDPPPPDDDDDDDDDDDDLLCPPDDPVLVLLLVCLLVVDDLVRSCVVVVHDSVVSVVSLVVQCVSSVHDDSVVSSVVSVLSVVLVVLLVLLVPDDPVLLVLLLCLLPDDPVVNVVSLVVVVVVDDDDPSSVVVSVVCVVPVVCSVVSNVSSVVSVVPPD